Protein AF-A0AAW2M1Y1-F1 (afdb_monomer)

pLDDT: mean 82.8, std 17.82, range [37.47, 98.44]

Solvent-accessible surface area (backbone atoms only — not comparable to full-atom values): 10377 Å² total; per-residue (Å²): 139,89,71,95,68,97,83,70,94,82,82,90,84,88,86,89,78,91,50,34,79,45,73,36,84,67,25,76,50,58,83,63,75,89,66,57,83,88,83,86,88,88,77,89,88,78,88,87,79,74,79,60,55,91,86,46,93,54,82,49,88,80,34,57,62,62,50,50,53,55,68,69,41,81,71,91,53,79,50,75,67,52,51,52,50,53,49,54,45,49,77,46,70,54,56,64,41,73,66,47,10,44,72,84,32,78,64,59,58,88,88,56,80,86,52,68,81,60,50,72,48,37,35,58,71,11,32,44,66,66,79,72,68,75,87,69,76,80,76,75,76,75,78,78,78,80,77,83,88,78,134

InterPro domains:
  IPR000757 Beta-glucanase-like, N-terminal domain [PF00722] (3-34)
  IPR010713 Xyloglucan endo-transglycosylase, C-terminal [PF06955] (72-112)
  IPR013320 Concanavalin A-like lectin/glucanase domain superfamily [SSF49899] (4-115)
  IPR044791 Beta-glucanase/XTH [PTHR31062] (4-112)

Structure (mmCIF, N/CA/C/O backbone):
data_AF-A0AAW2M1Y1-F1
#
_entry.id   AF-A0AAW2M1Y1-F1
#
loop_
_atom_site.group_PDB
_atom_site.id
_atom_site.type_symbol
_atom_site.label_atom_id
_atom_site.label_alt_id
_atom_site.label_comp_id
_atom_site.label_asym_id
_atom_site.label_entity_id
_atom_site.label_seq_id
_atom_site.pdbx_PDB_ins_code
_atom_site.Cartn_x
_atom_site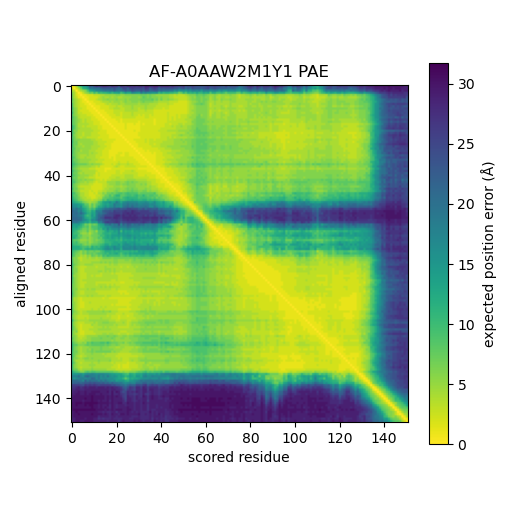.Cartn_y
_atom_site.Cartn_z
_atom_site.occupancy
_atom_site.B_iso_or_equiv
_atom_site.auth_seq_id
_atom_site.auth_comp_id
_atom_site.auth_asym_id
_atom_site.auth_atom_id
_atom_site.pdbx_PDB_model_num
ATOM 1 N N . MET A 1 1 ? 23.982 3.391 1.182 1.00 45.47 1 MET A N 1
ATOM 2 C CA . MET A 1 1 ? 22.615 2.851 1.328 1.00 45.47 1 MET A CA 1
ATOM 3 C C . MET A 1 1 ? 22.744 1.427 1.857 1.00 45.47 1 MET A C 1
ATOM 5 O O . MET A 1 1 ? 23.284 0.594 1.149 1.00 45.47 1 MET A O 1
ATOM 9 N N . ARG A 1 2 ? 22.396 1.178 3.127 1.00 53.97 2 ARG A N 1
ATOM 10 C CA . ARG A 1 2 ? 22.393 -0.157 3.764 1.00 53.97 2 ARG A CA 1
ATOM 11 C C . ARG A 1 2 ? 20.950 -0.491 4.147 1.00 53.97 2 ARG A C 1
ATOM 13 O O . ARG A 1 2 ? 20.577 -0.370 5.307 1.00 53.97 2 ARG A O 1
ATOM 20 N N . GLY A 1 3 ? 20.133 -0.793 3.150 1.00 62.69 3 GLY A N 1
ATOM 21 C CA . GLY A 1 3 ? 18.784 -1.313 3.340 1.00 62.69 3 GLY A CA 1
ATOM 22 C C . GLY A 1 3 ? 18.609 -2.490 2.397 1.00 62.69 3 GLY A C 1
ATOM 23 O O . GLY A 1 3 ? 19.075 -2.420 1.257 1.00 62.69 3 GLY A O 1
ATOM 24 N N . ASP A 1 4 ? 18.000 -3.566 2.882 1.00 81.75 4 ASP A N 1
ATOM 25 C CA . ASP A 1 4 ? 17.668 -4.708 2.040 1.00 81.75 4 ASP A CA 1
ATOM 26 C C . ASP A 1 4 ? 16.617 -4.264 1.018 1.00 81.75 4 ASP A C 1
ATOM 28 O O . ASP A 1 4 ? 15.564 -3.735 1.378 1.00 81.75 4 ASP A O 1
ATOM 32 N N . TYR A 1 5 ? 16.924 -4.439 -0.265 1.00 87.69 5 TYR A N 1
ATOM 33 C CA . TYR A 1 5 ? 16.016 -4.129 -1.364 1.00 87.69 5 TYR A CA 1
ATOM 34 C C . TYR A 1 5 ? 15.507 -5.437 -1.985 1.00 87.69 5 TYR A C 1
ATOM 36 O O . TYR A 1 5 ? 16.313 -6.362 -2.143 1.00 87.69 5 TYR A O 1
ATOM 44 N N . PRO A 1 6 ? 14.210 -5.555 -2.337 1.00 89.38 6 PRO A N 1
ATOM 45 C CA . PRO A 1 6 ? 13.679 -6.767 -2.955 1.00 89.38 6 PRO A CA 1
ATOM 46 C C . PRO A 1 6 ? 14.467 -7.153 -4.216 1.00 89.38 6 PRO A C 1
ATOM 48 O O . PRO A 1 6 ? 14.497 -6.411 -5.192 1.00 89.38 6 PRO A O 1
ATOM 51 N N . SER A 1 7 ? 15.120 -8.316 -4.178 1.00 85.00 7 SER A N 1
ATOM 52 C CA . SER A 1 7 ? 16.028 -8.797 -5.234 1.00 85.00 7 SER A CA 1
ATOM 53 C C . SER A 1 7 ? 15.704 -10.207 -5.735 1.00 85.00 7 SER A C 1
ATOM 55 O O . SER A 1 7 ? 16.414 -10.741 -6.583 1.00 85.00 7 SER A O 1
ATOM 57 N N . LYS A 1 8 ? 14.640 -10.825 -5.210 1.00 85.62 8 LYS A N 1
ATOM 58 C CA . LYS A 1 8 ? 14.174 -12.159 -5.610 1.00 85.62 8 LYS A CA 1
ATOM 59 C C . LYS A 1 8 ? 12.944 -12.041 -6.517 1.00 85.62 8 LYS A C 1
ATOM 61 O O . LYS A 1 8 ? 12.166 -11.105 -6.317 1.00 85.62 8 LYS A O 1
ATOM 66 N N . PRO A 1 9 ? 12.730 -12.980 -7.459 1.00 84.81 9 PRO A N 1
ATOM 67 C CA . PRO A 1 9 ? 11.485 -13.061 -8.218 1.00 84.81 9 PRO A CA 1
ATOM 68 C C . PRO A 1 9 ? 10.258 -13.094 -7.295 1.00 84.81 9 PRO A C 1
ATOM 70 O O . PRO A 1 9 ? 10.299 -13.689 -6.216 1.00 84.81 9 PRO A O 1
ATOM 73 N N . MET A 1 10 ? 9.171 -12.450 -7.718 1.00 88.44 10 MET A N 1
ATOM 74 C CA . MET A 1 10 ? 7.923 -12.343 -6.958 1.00 88.44 10 MET A CA 1
ATOM 75 C C . MET A 1 10 ? 6.737 -12.778 -7.819 1.00 88.44 10 MET A C 1
ATOM 77 O O . MET A 1 10 ? 6.763 -12.641 -9.039 1.00 88.44 10 MET A O 1
ATOM 81 N N . SER A 1 11 ? 5.677 -13.255 -7.171 1.00 90.25 11 SER A N 1
ATOM 82 C CA . SER A 1 11 ? 4.390 -13.542 -7.811 1.00 90.25 11 SER A CA 1
ATOM 83 C C . SER A 1 11 ? 3.344 -12.528 -7.357 1.00 90.25 11 SER A C 1
ATOM 85 O O . SER A 1 11 ? 3.394 -12.035 -6.228 1.00 90.25 11 SER A O 1
ATOM 87 N N . VAL A 1 12 ? 2.387 -12.223 -8.231 1.00 91.81 12 VAL A N 1
ATOM 88 C CA . VAL A 1 12 ? 1.261 -11.336 -7.918 1.00 91.81 12 VAL A CA 1
ATOM 89 C C . VAL A 1 12 ? 0.122 -12.163 -7.325 1.00 91.81 12 VAL A C 1
ATOM 91 O O . VAL A 1 12 ? -0.253 -13.191 -7.882 1.00 91.81 12 VAL A O 1
ATOM 94 N N . TYR A 1 13 ? -0.442 -11.697 -6.211 1.00 93.88 13 TYR A N 1
ATOM 95 C CA . TYR A 1 13 ? -1.586 -12.317 -5.542 1.00 93.88 13 TYR A CA 1
ATOM 96 C C . TYR A 1 13 ? -2.690 -11.279 -5.332 1.00 93.88 13 TYR A C 1
ATOM 98 O O . TYR A 1 13 ? -2.409 -10.142 -4.954 1.00 93.88 13 TYR A O 1
ATOM 106 N N . ALA A 1 14 ? -3.945 -11.682 -5.524 1.00 94.56 14 ALA A N 1
ATOM 107 C CA . ALA A 1 14 ? -5.123 -10.891 -5.182 1.00 94.56 14 ALA A CA 1
ATOM 108 C C . ALA A 1 14 ? -6.040 -11.735 -4.290 1.00 94.56 14 ALA A C 1
ATOM 110 O O . ALA A 1 14 ? -6.457 -12.825 -4.676 1.00 94.56 14 ALA A O 1
ATOM 111 N N . THR A 1 15 ? -6.323 -11.255 -3.079 1.00 95.19 15 THR A N 1
ATOM 112 C CA . THR A 1 15 ? -7.068 -12.015 -2.063 1.00 95.19 15 THR A CA 1
ATOM 113 C C . THR A 1 15 ? -8.025 -11.114 -1.296 1.00 95.19 15 THR A C 1
ATOM 115 O O . THR A 1 15 ? -7.629 -10.033 -0.861 1.00 95.19 15 THR A O 1
ATOM 118 N N . ILE A 1 16 ? -9.241 -11.598 -1.044 1.00 96.44 16 ILE A N 1
ATOM 119 C CA . ILE A 1 16 ? -10.142 -11.066 -0.017 1.00 96.44 16 ILE A CA 1
ATOM 120 C C . ILE A 1 16 ? -10.102 -12.005 1.192 1.00 96.44 16 ILE A C 1
ATOM 122 O O . ILE A 1 16 ? -10.210 -13.220 1.035 1.00 96.44 16 ILE A O 1
ATOM 126 N N . TRP A 1 17 ? -9.886 -11.464 2.390 1.00 96.62 17 TRP A N 1
ATOM 127 C CA . TRP A 1 17 ? -9.745 -12.261 3.611 1.00 96.62 17 TRP A CA 1
ATOM 128 C C . TRP A 1 17 ? -10.150 -11.470 4.859 1.00 96.62 17 TRP A C 1
ATOM 130 O O . TRP A 1 17 ? -10.221 -10.240 4.834 1.00 96.62 17 TRP A O 1
ATOM 140 N N . ASP A 1 18 ? -10.417 -12.180 5.958 1.00 97.94 18 ASP A N 1
ATOM 141 C CA . ASP A 1 18 ? -10.803 -11.578 7.237 1.00 97.94 18 ASP A CA 1
ATOM 142 C C . ASP A 1 18 ? -9.583 -11.096 8.044 1.00 97.94 18 ASP A C 1
ATOM 144 O O . ASP A 1 18 ? -8.880 -11.878 8.686 1.00 97.94 18 ASP A O 1
ATOM 148 N N . GLY A 1 19 ? -9.367 -9.779 8.046 1.00 97.56 19 GLY A N 1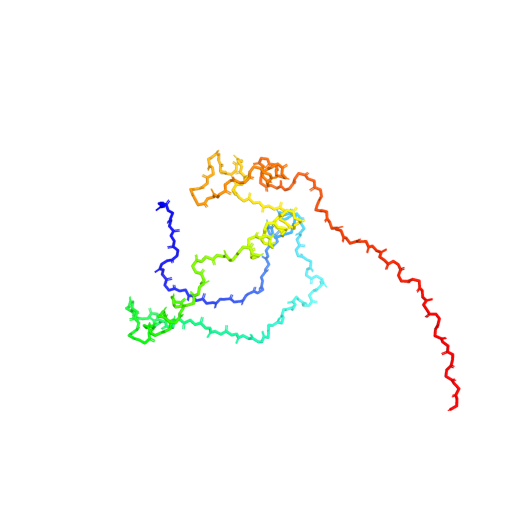
ATOM 149 C CA . GLY A 1 19 ? -8.336 -9.092 8.828 1.00 97.56 19 GLY A CA 1
ATOM 150 C C . GLY A 1 19 ? -8.806 -8.552 10.186 1.00 97.56 19 GLY A C 1
ATOM 151 O O . GLY A 1 19 ? -8.206 -7.601 10.691 1.00 97.56 19 GLY A O 1
ATOM 152 N N . SER A 1 20 ? -9.874 -9.092 10.783 1.00 98.06 20 SER A N 1
ATOM 153 C CA . SER A 1 20 ? -10.537 -8.535 11.980 1.00 98.06 20 SER A CA 1
ATOM 154 C C . SER A 1 20 ? -9.632 -8.275 13.184 1.00 98.06 20 SER A C 1
ATOM 156 O O . SER A 1 20 ? -9.974 -7.456 14.032 1.00 98.06 20 SER A O 1
ATOM 158 N N . SER A 1 21 ? -8.483 -8.943 13.294 1.00 97.94 21 SER A N 1
ATOM 159 C CA . SER A 1 21 ? -7.538 -8.708 14.390 1.00 97.94 21 SER A CA 1
ATOM 160 C C . SER A 1 21 ? -6.786 -7.375 14.286 1.00 97.94 21 SER A C 1
ATOM 162 O O . SER A 1 21 ? -6.212 -6.947 15.285 1.00 97.94 21 SER A O 1
ATOM 164 N N . TRP A 1 22 ? -6.788 -6.698 13.129 1.00 96.62 22 TRP A N 1
ATOM 165 C CA . TRP A 1 22 ? -6.002 -5.469 12.934 1.00 96.62 22 TRP A CA 1
ATOM 166 C C . TRP A 1 22 ? -6.589 -4.445 11.945 1.00 96.62 22 TRP A C 1
ATOM 168 O O . TRP A 1 22 ? -6.294 -3.256 12.080 1.00 96.62 22 TRP A O 1
ATOM 178 N N . ALA A 1 23 ? -7.404 -4.860 10.971 1.00 96.69 23 ALA A N 1
ATOM 179 C CA . ALA A 1 23 ? -7.734 -4.049 9.794 1.00 96.69 23 ALA A CA 1
ATOM 180 C C . ALA A 1 23 ? -8.520 -2.761 10.104 1.00 96.69 23 ALA A C 1
ATOM 182 O O . ALA A 1 23 ? -8.194 -1.697 9.575 1.00 96.69 23 ALA A O 1
ATOM 183 N N . THR A 1 24 ? -9.536 -2.819 10.973 1.00 96.12 24 THR A N 1
ATOM 184 C CA . THR A 1 24 ? -10.417 -1.671 11.255 1.00 96.12 24 THR A CA 1
ATOM 185 C C . THR A 1 24 ? -10.267 -1.190 12.698 1.00 96.12 24 THR A C 1
ATOM 187 O O . THR A 1 24 ? -10.459 -1.950 13.646 1.00 96.12 24 THR A O 1
ATOM 190 N N . ASP A 1 25 ? -9.886 0.084 12.866 1.00 93.88 25 ASP A N 1
ATOM 191 C CA . ASP A 1 25 ? -9.532 0.710 14.159 1.00 93.88 25 ASP A CA 1
ATOM 192 C C . ASP A 1 25 ? -8.571 -0.159 14.999 1.00 93.88 25 ASP A C 1
ATOM 194 O O . ASP A 1 25 ? -8.743 -0.357 16.203 1.00 93.88 25 ASP A O 1
ATOM 198 N N . GLY A 1 26 ? -7.566 -0.740 14.335 1.00 93.44 26 GLY A N 1
ATOM 199 C CA . GLY A 1 26 ? -6.587 -1.617 14.977 1.00 93.44 26 GLY A CA 1
ATOM 200 C C . GLY A 1 26 ? -7.179 -2.920 15.524 1.00 93.44 26 GLY A C 1
ATOM 201 O O . GLY A 1 26 ? -6.657 -3.435 16.506 1.00 93.44 26 GLY A O 1
ATOM 202 N N . GLY A 1 27 ? -8.273 -3.414 14.936 1.00 96.88 27 GLY A N 1
ATOM 203 C CA . GLY A 1 27 ? -8.935 -4.669 15.310 1.00 96.88 27 GLY A CA 1
ATOM 204 C C . GLY A 1 27 ? -10.090 -4.529 16.306 1.00 96.88 27 GLY A C 1
ATOM 205 O O . GLY A 1 27 ? -10.659 -5.528 16.747 1.00 96.88 27 GLY A O 1
ATOM 206 N N . LYS A 1 28 ? -10.463 -3.299 16.683 1.00 97.38 28 LYS A N 1
ATOM 207 C CA . LYS A 1 28 ? -11.609 -3.057 17.579 1.00 97.38 28 LYS A CA 1
ATOM 208 C C . LYS A 1 28 ? -12.951 -3.285 16.893 1.00 97.38 28 LYS A C 1
ATOM 210 O O . LYS A 1 28 ? -13.913 -3.673 17.551 1.00 97.38 28 LYS A O 1
ATOM 215 N N . VAL A 1 29 ? -13.020 -3.024 15.590 1.00 97.69 29 VAL A N 1
ATOM 216 C CA . VAL A 1 29 ? -14.206 -3.289 14.776 1.00 97.69 29 VAL A CA 1
ATOM 217 C C . VAL A 1 29 ? -13.929 -4.545 13.965 1.00 97.69 29 VAL A C 1
ATOM 219 O O . VAL A 1 29 ? -13.023 -4.562 13.135 1.00 97.69 29 VAL A O 1
ATOM 222 N N . LYS A 1 30 ? -14.693 -5.602 14.241 1.00 98.00 30 LYS A N 1
ATOM 223 C CA . LYS A 1 30 ? -14.579 -6.895 13.562 1.00 98.00 30 LYS A CA 1
ATOM 224 C C . LYS A 1 30 ? -15.552 -6.974 12.394 1.00 98.00 30 LYS A C 1
ATOM 226 O O . LYS A 1 30 ? -16.560 -6.263 12.374 1.00 98.00 30 LYS A O 1
ATOM 231 N N . VAL A 1 31 ? -15.265 -7.865 11.453 1.00 97.31 31 VAL A N 1
ATOM 232 C CA . VAL A 1 31 ? -16.195 -8.196 10.377 1.00 97.31 31 VAL A CA 1
ATOM 233 C C . VAL A 1 31 ? -17.5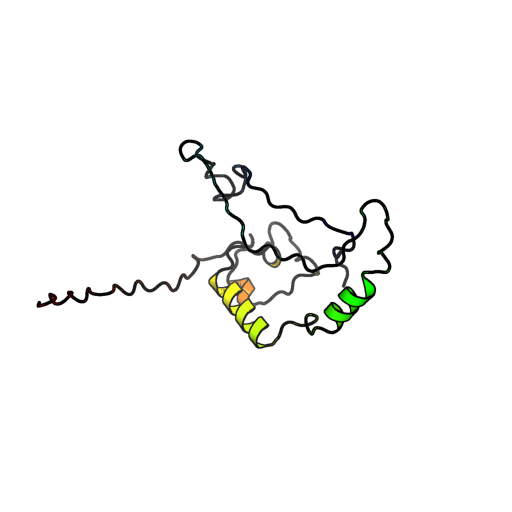37 -8.642 10.962 1.00 97.31 31 VAL A C 1
ATOM 235 O O . VAL A 1 31 ? -17.605 -9.361 11.961 1.00 97.31 31 VAL A O 1
ATOM 238 N N . ASN A 1 32 ? -18.622 -8.192 10.343 1.00 97.81 32 ASN A N 1
ATOM 239 C CA . ASN A 1 32 ? -19.961 -8.647 10.674 1.00 97.81 32 ASN A CA 1
ATOM 240 C C . ASN A 1 32 ? -20.503 -9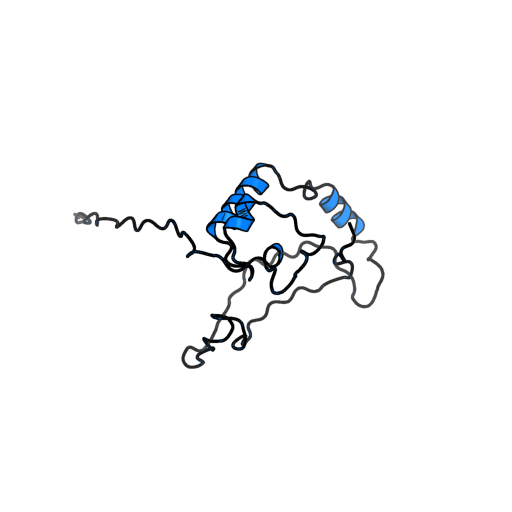.464 9.503 1.00 97.81 32 ASN A C 1
ATOM 242 O O . ASN A 1 32 ? -21.005 -8.901 8.531 1.00 97.81 32 ASN A O 1
ATOM 246 N N . TYR A 1 33 ? -20.419 -10.788 9.626 1.00 98.12 33 TYR A N 1
ATOM 247 C CA . TYR A 1 33 ? -20.843 -11.744 8.599 1.00 98.12 33 TYR A CA 1
ATOM 248 C C . TYR A 1 33 ? -22.339 -11.696 8.266 1.00 98.12 33 TYR A C 1
ATOM 250 O O . TYR A 1 33 ? -22.745 -12.214 7.239 1.00 98.12 33 TYR A O 1
ATOM 258 N N . LYS A 1 34 ? -23.169 -10.987 9.043 1.00 98.44 34 LYS A N 1
ATOM 259 C CA . LYS A 1 34 ? -24.559 -10.708 8.648 1.00 98.44 34 LYS A CA 1
ATOM 260 C C . LYS A 1 34 ? -24.662 -9.929 7.323 1.00 98.44 34 LYS A C 1
ATOM 262 O O . LYS A 1 34 ? -25.707 -9.970 6.685 1.00 98.44 34 LYS A O 1
ATOM 267 N N . TYR A 1 35 ? -23.617 -9.190 6.943 1.00 97.44 35 TYR A N 1
ATOM 268 C CA . TYR A 1 35 ? -23.568 -8.402 5.705 1.00 97.44 35 TYR A CA 1
ATOM 269 C C . TYR A 1 35 ? -22.903 -9.137 4.534 1.00 97.44 35 TYR A C 1
ATOM 271 O O . TYR A 1 35 ? -22.507 -8.500 3.561 1.00 97.44 35 TYR A O 1
ATOM 279 N N . GLU A 1 36 ? -22.739 -10.454 4.627 1.00 96.50 36 GLU A N 1
ATOM 280 C CA . GLU A 1 36 ? -22.222 -11.254 3.521 1.00 96.50 36 GLU A CA 1
ATOM 281 C C . GLU A 1 36 ? -23.213 -11.310 2.334 1.00 96.50 36 GLU A C 1
ATOM 283 O O . GLU A 1 36 ? -24.422 -11.143 2.531 1.00 96.50 36 GLU A O 1
ATOM 288 N N . PRO A 1 37 ? -22.736 -11.552 1.097 1.00 97.38 37 PRO A N 1
ATOM 289 C CA . PRO A 1 37 ? -21.346 -11.806 0.707 1.00 97.38 37 PRO A CA 1
ATOM 290 C C . PRO A 1 37 ? -20.486 -10.536 0.619 1.00 97.38 37 PRO A C 1
ATOM 292 O O . PRO A 1 37 ? -20.924 -9.492 0.141 1.00 97.38 37 PRO A O 1
ATOM 295 N N . PHE A 1 38 ? -19.213 -10.650 1.010 1.00 97.50 38 PHE A N 1
ATOM 296 C CA . PHE A 1 38 ? -18.205 -9.619 0.747 1.00 97.50 38 PHE A CA 1
ATOM 297 C C . PHE A 1 38 ? -17.589 -9.873 -0.628 1.00 97.50 38 PHE A C 1
ATOM 299 O O . PHE A 1 38 ? -16.861 -10.846 -0.813 1.00 97.50 38 PHE A O 1
ATOM 306 N N . VAL A 1 39 ? -17.907 -9.023 -1.603 1.00 97.06 39 VAL A N 1
ATOM 307 C CA . VAL A 1 39 ? -17.508 -9.216 -3.003 1.00 97.06 39 VAL A CA 1
ATOM 308 C C . VAL A 1 39 ? -16.516 -8.135 -3.416 1.00 97.06 39 VAL A C 1
ATOM 310 O O . VAL A 1 39 ? -16.704 -6.959 -3.117 1.00 97.06 39 VAL A O 1
ATOM 313 N N . THR A 1 40 ? -15.466 -8.545 -4.124 1.00 95.81 40 THR A N 1
ATOM 314 C CA . THR A 1 40 ? -14.519 -7.655 -4.800 1.00 95.81 40 THR A CA 1
ATOM 315 C C . THR A 1 40 ? -14.501 -7.995 -6.284 1.00 95.81 40 THR A C 1
ATOM 317 O O . THR A 1 40 ? -14.533 -9.168 -6.651 1.00 95.81 40 THR A O 1
ATOM 320 N N . GLU A 1 41 ? -14.444 -6.978 -7.136 1.00 95.81 41 GLU A N 1
ATOM 321 C CA . GLU A 1 41 ? -14.353 -7.134 -8.585 1.00 95.81 41 GLU A CA 1
ATOM 322 C C . GLU A 1 41 ? -13.043 -6.514 -9.077 1.00 95.81 41 GLU A C 1
ATOM 324 O O . GLU A 1 41 ? -12.692 -5.400 -8.690 1.00 95.81 41 GLU A O 1
ATOM 329 N N . PHE A 1 42 ? -12.319 -7.247 -9.920 1.00 94.75 42 PHE A N 1
ATOM 330 C CA . PHE A 1 42 ? -11.087 -6.793 -10.558 1.00 94.75 42 PHE A CA 1
ATOM 331 C C . PHE A 1 42 ? -11.299 -6.782 -12.071 1.00 94.75 42 PHE A C 1
ATOM 333 O O . PHE A 1 42 ? -11.865 -7.724 -12.624 1.00 94.75 42 PHE A O 1
ATOM 340 N N . ARG A 1 43 ? -10.845 -5.723 -12.740 1.00 96.00 43 ARG A N 1
ATOM 341 C CA . ARG A 1 43 ? -10.905 -5.557 -14.198 1.00 96.00 43 ARG A CA 1
ATOM 342 C C . ARG A 1 43 ? -9.571 -5.017 -14.707 1.00 96.00 43 ARG A C 1
ATOM 344 O O . ARG A 1 43 ? -8.771 -4.534 -13.910 1.00 96.00 43 ARG A O 1
ATOM 351 N N . ASP A 1 44 ? -9.357 -5.123 -16.016 1.00 95.50 44 ASP A N 1
ATOM 352 C CA . ASP A 1 44 ? -8.231 -4.505 -16.728 1.00 95.50 44 ASP A CA 1
ATOM 353 C C . ASP A 1 44 ? -6.846 -4.897 -16.175 1.00 95.50 44 ASP A C 1
ATOM 355 O O . ASP A 1 44 ? -5.975 -4.055 -15.960 1.00 95.50 44 ASP A O 1
ATOM 359 N N . LEU A 1 45 ? -6.632 -6.197 -15.920 1.00 93.62 45 LEU A N 1
ATOM 360 C CA . LEU A 1 45 ? -5.341 -6.701 -15.444 1.00 93.62 45 LEU A CA 1
ATOM 361 C C . LEU A 1 45 ? -4.263 -6.533 -16.525 1.00 93.62 45 LEU A C 1
ATOM 363 O O . LEU A 1 45 ? -4.280 -7.223 -17.543 1.00 93.62 45 LEU A O 1
ATOM 367 N N . VAL A 1 46 ? -3.292 -5.664 -16.251 1.00 91.75 46 VAL A N 1
ATOM 368 C CA . VAL A 1 46 ? -2.091 -5.469 -17.069 1.00 91.75 46 VAL A CA 1
ATOM 369 C C . VAL A 1 46 ? -0.894 -6.085 -16.347 1.00 91.75 46 VAL A C 1
ATOM 371 O O . VAL A 1 46 ? -0.589 -5.712 -15.214 1.00 91.75 46 VAL A O 1
ATOM 374 N N . LEU A 1 47 ? -0.217 -7.034 -16.999 1.00 87.62 47 LEU A N 1
ATOM 375 C CA . LEU A 1 47 ? 1.011 -7.657 -16.504 1.00 87.62 47 LEU A CA 1
ATOM 376 C C . LEU A 1 47 ? 2.179 -7.276 -17.415 1.00 87.62 47 LEU A C 1
ATOM 378 O O . LEU A 1 47 ? 2.414 -7.910 -18.440 1.00 87.62 47 LEU A O 1
ATOM 382 N N . GLU A 1 48 ? 2.916 -6.244 -17.014 1.00 83.00 48 GLU A N 1
ATOM 383 C CA . GLU A 1 48 ? 4.158 -5.814 -17.655 1.00 83.00 48 GLU A CA 1
ATOM 384 C C . GLU A 1 48 ? 5.331 -6.123 -16.724 1.00 83.00 48 GLU A C 1
ATOM 386 O O . GLU A 1 48 ? 5.467 -5.542 -15.647 1.00 83.00 48 GLU A O 1
ATOM 391 N N . GLY A 1 49 ? 6.178 -7.072 -17.113 1.00 81.31 49 GLY A N 1
ATOM 392 C CA . GLY A 1 49 ? 7.325 -7.462 -16.305 1.00 81.31 49 GLY A CA 1
ATOM 393 C C . GLY A 1 49 ? 8.165 -8.562 -16.939 1.00 81.31 49 GLY A C 1
ATOM 394 O O . GLY A 1 49 ? 7.820 -9.137 -17.969 1.00 81.31 49 GLY A O 1
ATOM 395 N N . CYS A 1 50 ? 9.290 -8.859 -16.295 1.00 82.06 50 CYS A N 1
ATOM 396 C CA . CYS A 1 50 ? 10.129 -10.002 -16.631 1.00 82.06 50 CYS A CA 1
ATOM 397 C C . CYS A 1 50 ? 9.555 -11.272 -15.992 1.00 82.06 50 CYS A C 1
ATOM 399 O O . CYS A 1 50 ? 9.543 -11.399 -14.766 1.00 82.06 50 CYS A O 1
ATOM 401 N N . ILE A 1 51 ? 9.088 -12.211 -16.816 1.00 80.44 51 ILE A N 1
ATOM 402 C CA . ILE A 1 51 ? 8.616 -13.517 -16.349 1.00 80.44 51 ILE A CA 1
ATOM 403 C C . ILE A 1 51 ? 9.833 -14.421 -16.134 1.00 80.44 51 ILE A C 1
ATOM 405 O O . ILE A 1 51 ? 10.639 -14.634 -17.041 1.00 80.44 51 ILE A O 1
ATOM 409 N N . VAL A 1 52 ? 9.950 -14.957 -14.923 1.00 78.62 52 VAL A N 1
ATOM 410 C CA . VAL A 1 52 ? 10.998 -15.906 -14.533 1.00 78.62 52 VAL A CA 1
ATOM 411 C C . VAL A 1 52 ? 10.340 -17.257 -14.281 1.00 78.62 52 VAL A C 1
ATOM 413 O O . VAL A 1 52 ? 9.321 -17.313 -13.589 1.00 78.62 52 VAL A O 1
ATOM 416 N N . ASP A 1 53 ? 10.904 -18.330 -14.838 1.00 74.12 53 ASP A N 1
ATOM 417 C CA . ASP A 1 53 ? 10.473 -19.686 -14.501 1.00 74.12 53 ASP A CA 1
ATOM 418 C C . ASP A 1 53 ? 10.845 -19.962 -13.032 1.00 74.12 53 ASP A C 1
ATOM 420 O O . ASP A 1 53 ? 12.020 -19.865 -12.678 1.00 74.12 53 ASP A O 1
ATOM 424 N N . PRO A 1 54 ? 9.891 -20.310 -12.152 1.00 68.75 54 PRO A N 1
ATOM 425 C CA . PRO A 1 54 ? 10.181 -20.619 -10.750 1.00 68.75 54 PRO A CA 1
ATOM 426 C C . PRO A 1 54 ? 11.204 -21.753 -10.555 1.00 68.75 54 PRO A C 1
ATOM 428 O O . PRO A 1 54 ? 11.812 -21.859 -9.489 1.00 68.75 54 PRO A O 1
ATOM 431 N N . THR A 1 55 ? 11.363 -22.610 -11.565 1.00 70.19 55 THR A N 1
ATOM 432 C CA . THR A 1 55 ? 12.249 -23.779 -11.592 1.00 70.19 55 THR A CA 1
ATOM 433 C C . THR A 1 55 ? 13.666 -23.407 -12.025 1.00 70.19 55 THR A C 1
ATOM 435 O O . THR A 1 55 ? 14.637 -24.002 -11.553 1.00 70.19 55 THR A O 1
ATOM 438 N N . GLU A 1 56 ? 13.806 -22.392 -12.880 1.00 62.78 56 GLU A N 1
ATOM 439 C CA . GLU A 1 56 ? 15.092 -21.871 -13.327 1.00 62.78 56 GLU A CA 1
ATOM 440 C C . GLU A 1 56 ? 15.442 -20.641 -12.482 1.00 62.78 56 GLU A C 1
ATOM 442 O O . GLU A 1 56 ? 14.983 -19.530 -12.714 1.00 62.78 56 GLU A O 1
ATOM 447 N N . GLN A 1 57 ? 16.311 -20.807 -11.481 1.00 57.69 57 GLN A N 1
ATOM 448 C CA . GLN A 1 57 ? 16.805 -19.687 -10.655 1.00 57.69 57 GLN A CA 1
ATOM 449 C C . GLN A 1 57 ? 17.707 -18.701 -11.433 1.00 57.69 57 GLN A C 1
ATOM 451 O O . GLN A 1 57 ? 18.380 -17.861 -10.835 1.00 57.69 57 GLN A O 1
ATOM 456 N N . ILE A 1 58 ? 17.756 -18.822 -12.759 1.00 57.78 58 ILE A N 1
ATOM 457 C CA . ILE A 1 58 ? 18.528 -17.994 -13.675 1.00 57.78 58 ILE A CA 1
ATOM 458 C C . ILE A 1 58 ? 17.525 -17.102 -14.402 1.00 57.78 58 ILE A C 1
ATOM 460 O O . ILE A 1 58 ? 16.512 -17.577 -14.906 1.00 57.78 58 ILE A O 1
ATOM 464 N N . LEU A 1 59 ? 17.803 -15.797 -14.442 1.00 57.66 59 LEU A N 1
ATOM 465 C CA . LEU A 1 59 ? 17.020 -14.853 -15.233 1.00 57.66 59 LEU A CA 1
ATOM 466 C C . LEU A 1 59 ? 16.974 -15.382 -16.672 1.00 57.66 59 LEU A C 1
ATOM 468 O O . LEU A 1 59 ? 18.029 -15.510 -17.299 1.00 57.66 59 LEU A O 1
ATOM 472 N N . SER A 1 60 ? 15.788 -15.727 -17.175 1.00 56.72 60 SER A N 1
ATOM 473 C CA . SER A 1 60 ? 15.662 -16.175 -18.559 1.00 56.72 60 SER A CA 1
ATOM 474 C C . SER A 1 60 ? 16.301 -15.113 -19.463 1.00 56.72 60 SER A C 1
ATOM 476 O O . SER A 1 60 ? 16.132 -13.906 -19.251 1.00 56.72 60 SER A O 1
ATOM 478 N N . SER A 1 61 ? 17.061 -15.538 -20.473 1.00 57.34 61 SER A N 1
ATOM 479 C CA . SER A 1 61 ? 17.733 -14.646 -21.434 1.00 57.34 61 SER A CA 1
ATOM 480 C C . SER A 1 61 ? 16.778 -13.677 -22.158 1.00 57.34 61 SER A C 1
ATOM 482 O O . SER A 1 61 ? 17.224 -12.763 -22.846 1.00 57.34 61 SER A O 1
ATOM 484 N N . ASN A 1 62 ? 15.466 -13.859 -21.979 1.00 61.97 62 ASN A N 1
ATOM 485 C CA . ASN A 1 62 ? 14.381 -13.113 -22.608 1.00 61.97 62 ASN A CA 1
ATOM 486 C C . ASN A 1 62 ? 13.950 -11.853 -21.840 1.00 61.97 62 ASN A C 1
ATOM 488 O O . ASN A 1 62 ? 13.081 -11.127 -22.311 1.00 61.97 62 ASN A O 1
ATOM 492 N N . CYS A 1 63 ? 14.524 -11.565 -20.670 1.00 72.50 63 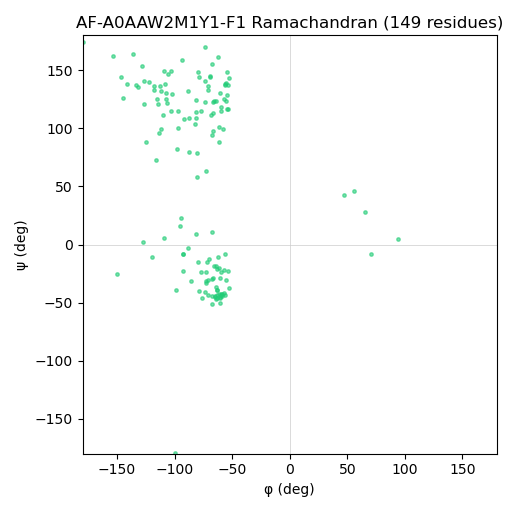CYS A N 1
ATOM 493 C CA . CYS A 1 63 ? 14.174 -10.361 -19.910 1.00 72.50 63 CYS A CA 1
ATOM 494 C C . CYS A 1 63 ? 15.055 -9.144 -20.191 1.00 72.50 63 CYS A C 1
ATOM 496 O O . CYS A 1 63 ? 14.760 -8.051 -19.707 1.00 72.50 63 CYS A O 1
ATOM 498 N N . THR A 1 64 ? 16.132 -9.323 -20.951 1.00 75.12 64 THR A N 1
ATOM 499 C CA . THR A 1 64 ? 17.142 -8.291 -21.201 1.00 75.12 64 THR A CA 1
ATOM 500 C C . THR A 1 64 ? 16.540 -7.058 -21.875 1.00 75.12 64 THR A C 1
ATOM 502 O O . THR A 1 64 ? 16.805 -5.943 -21.433 1.00 75.12 64 THR A O 1
ATOM 505 N N . ASP A 1 65 ? 15.658 -7.258 -22.857 1.00 78.25 65 ASP A N 1
ATOM 506 C CA . ASP A 1 65 ? 15.008 -6.172 -23.598 1.00 78.25 65 ASP A CA 1
ATOM 507 C C . ASP A 1 65 ? 13.981 -5.422 -22.740 1.00 78.25 65 ASP A C 1
ATOM 509 O O . ASP A 1 65 ? 13.998 -4.195 -22.698 1.00 78.25 65 ASP A O 1
ATOM 513 N N . ASN A 1 66 ? 13.154 -6.137 -21.966 1.00 77.88 66 ASN A N 1
ATOM 514 C CA . ASN A 1 66 ? 12.184 -5.523 -21.046 1.00 77.88 66 ASN A CA 1
ATOM 515 C C . ASN A 1 66 ? 12.879 -4.705 -19.949 1.00 77.88 66 ASN A C 1
ATOM 517 O O . ASN A 1 66 ? 12.415 -3.631 -19.566 1.00 77.88 66 ASN A O 1
ATOM 521 N N . ILE A 1 67 ? 14.007 -5.207 -19.436 1.00 78.62 67 ILE A N 1
ATOM 522 C CA . ILE A 1 67 ? 14.829 -4.479 -18.466 1.00 78.62 67 ILE A CA 1
ATOM 523 C C . ILE A 1 67 ? 15.470 -3.265 -19.135 1.00 78.62 67 ILE A C 1
ATOM 525 O O . ILE A 1 67 ? 15.450 -2.187 -18.550 1.00 78.62 67 ILE A O 1
ATOM 529 N N . ALA A 1 68 ? 16.009 -3.406 -20.348 1.00 79.62 68 ALA A N 1
ATOM 530 C CA . ALA A 1 68 ? 16.591 -2.294 -21.091 1.00 79.62 68 ALA A CA 1
ATOM 531 C C . ALA A 1 68 ? 15.552 -1.199 -21.384 1.00 79.62 68 ALA A C 1
ATOM 533 O O . ALA A 1 68 ? 15.845 -0.025 -21.175 1.00 79.62 68 ALA A O 1
ATOM 534 N N . GLU A 1 69 ? 14.330 -1.562 -21.781 1.00 81.06 69 GLU A N 1
ATOM 535 C CA . GLU A 1 69 ? 13.227 -0.621 -21.985 1.00 81.06 69 GLU A CA 1
ATOM 536 C C . GLU A 1 69 ? 12.844 0.084 -20.676 1.00 81.06 69 GLU A C 1
ATOM 538 O O . GLU A 1 69 ? 12.712 1.307 -20.642 1.00 81.06 69 GLU A O 1
ATOM 543 N N . LEU A 1 70 ? 12.715 -0.660 -19.573 1.00 81.00 70 LEU A N 1
ATOM 544 C CA . LEU A 1 70 ? 12.409 -0.087 -18.261 1.00 81.00 70 LEU A CA 1
ATOM 545 C C . LEU A 1 70 ? 13.515 0.858 -17.769 1.00 81.00 70 LEU A C 1
ATOM 547 O O . LEU A 1 70 ? 13.213 1.905 -17.205 1.00 81.00 70 LEU A O 1
ATOM 551 N N . MET A 1 71 ? 14.781 0.511 -18.002 1.00 79.62 71 MET A N 1
ATOM 552 C CA . MET A 1 71 ? 15.937 1.351 -17.672 1.00 79.62 71 MET A CA 1
ATOM 553 C C . MET A 1 71 ? 16.046 2.577 -18.587 1.00 79.62 71 MET A C 1
ATOM 555 O O . MET A 1 71 ? 16.540 3.615 -18.153 1.00 79.62 71 MET A O 1
ATOM 559 N N . ALA A 1 72 ? 15.591 2.472 -19.840 1.00 81.38 72 ALA A N 1
ATOM 560 C CA . ALA A 1 72 ? 15.512 3.593 -20.774 1.00 81.38 72 ALA A CA 1
ATOM 561 C C . ALA A 1 72 ? 14.379 4.570 -20.422 1.00 81.38 72 ALA A C 1
ATOM 563 O O . ALA A 1 72 ? 14.439 5.744 -20.794 1.00 81.38 72 ALA A O 1
ATOM 564 N N . LYS A 1 73 ? 13.352 4.115 -19.694 1.00 80.00 73 LYS A N 1
ATOM 565 C CA . LYS A 1 73 ? 12.321 4.991 -19.128 1.00 80.00 73 LYS A CA 1
ATOM 566 C C . LYS A 1 73 ? 12.893 5.776 -17.943 1.00 80.00 73 LYS A C 1
ATOM 568 O O . LYS A 1 73 ? 13.609 5.246 -17.097 1.00 80.00 73 LYS A O 1
ATOM 573 N N . ASP A 1 74 ? 12.520 7.050 -17.829 1.00 78.88 74 ASP A N 1
ATOM 574 C CA . ASP A 1 74 ? 12.952 7.920 -16.725 1.00 78.88 74 ASP A CA 1
ATOM 575 C C . ASP A 1 74 ? 12.115 7.692 -15.451 1.00 78.88 74 ASP A C 1
ATOM 577 O O . ASP A 1 74 ? 11.445 8.584 -14.934 1.00 78.88 74 ASP A O 1
ATOM 581 N N . TYR A 1 75 ? 12.110 6.450 -14.957 1.00 82.44 75 TYR A N 1
ATOM 582 C CA . TYR A 1 75 ? 11.487 6.086 -13.677 1.00 82.44 75 TYR A CA 1
ATOM 583 C C . TYR A 1 75 ? 12.465 6.128 -12.504 1.00 82.44 75 TYR A C 1
ATOM 585 O O . TYR A 1 75 ? 12.055 6.017 -11.349 1.00 82.44 75 TYR A O 1
ATOM 593 N N . SER A 1 76 ? 13.758 6.315 -12.786 1.00 81.25 76 SER A N 1
ATOM 594 C CA . SER A 1 76 ? 14.806 6.408 -11.765 1.00 81.25 76 SER A CA 1
ATOM 595 C C . SER A 1 76 ? 14.581 7.574 -10.799 1.00 81.25 76 SER A C 1
ATOM 597 O O . SER A 1 76 ? 14.959 7.506 -9.629 1.00 81.25 76 SER A O 1
ATOM 599 N N . ASN A 1 77 ? 13.930 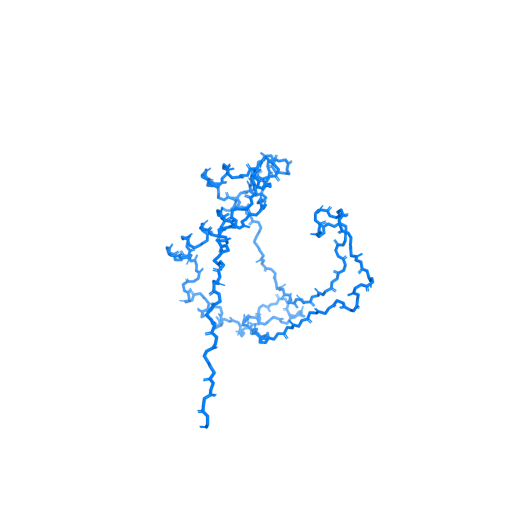8.637 -11.278 1.00 86.00 77 ASN A N 1
ATOM 600 C CA . ASN A 1 77 ? 13.622 9.823 -10.509 1.00 86.00 77 ASN A CA 1
ATOM 601 C C . ASN A 1 77 ? 12.160 10.219 -10.678 1.00 86.00 77 ASN A C 1
ATOM 603 O O . ASN A 1 77 ? 11.625 10.319 -11.774 1.00 86.00 77 ASN A O 1
ATOM 607 N N . ILE A 1 78 ? 11.525 10.561 -9.563 1.00 90.00 78 ILE A N 1
ATOM 608 C CA . ILE A 1 78 ? 10.233 11.236 -9.603 1.00 90.00 78 ILE A CA 1
ATOM 609 C C . ILE A 1 78 ? 10.411 12.683 -10.099 1.00 90.00 78 ILE A C 1
ATOM 611 O O . ILE A 1 78 ? 11.281 13.419 -9.615 1.00 90.00 78 ILE A O 1
ATOM 615 N N . THR A 1 79 ? 9.559 13.102 -11.037 1.00 93.69 79 THR A N 1
ATOM 616 C CA . THR A 1 79 ? 9.540 14.468 -11.582 1.00 93.69 79 THR A CA 1
ATOM 617 C C . THR A 1 79 ? 9.227 15.509 -10.500 1.00 93.69 79 THR A C 1
ATOM 619 O O . THR A 1 79 ? 8.680 15.194 -9.440 1.00 93.69 79 THR A O 1
ATOM 622 N N . SER A 1 80 ? 9.539 16.784 -10.756 1.00 94.38 80 SER A N 1
ATOM 623 C CA . SER A 1 80 ? 9.236 17.880 -9.817 1.00 94.38 80 SER A CA 1
ATOM 624 C C . SER A 1 80 ? 7.746 17.941 -9.458 1.00 94.38 80 SER A C 1
ATOM 626 O O . SER A 1 80 ? 7.386 18.038 -8.282 1.00 94.38 80 SER A O 1
ATOM 628 N N . ASP A 1 81 ? 6.869 17.799 -10.451 1.00 95.75 81 ASP A N 1
ATOM 629 C CA . ASP A 1 81 ? 5.422 17.821 -10.231 1.00 95.75 81 ASP A CA 1
ATOM 630 C C . ASP A 1 81 ? 4.918 16.548 -9.544 1.00 95.75 81 ASP A C 1
ATOM 632 O O . ASP A 1 81 ? 4.043 16.624 -8.676 1.00 95.75 81 ASP A O 1
ATOM 636 N N . GLY A 1 82 ? 5.542 15.396 -9.815 1.00 94.88 82 GLY A N 1
ATOM 637 C CA . GLY A 1 82 ? 5.322 14.172 -9.048 1.00 94.88 82 GLY A CA 1
ATOM 638 C C . GLY A 1 82 ? 5.666 14.355 -7.567 1.00 94.88 82 GLY A C 1
ATOM 639 O O . GLY A 1 82 ? 4.873 13.997 -6.696 1.00 94.88 82 GLY A O 1
ATOM 640 N N . ARG A 1 83 ? 6.797 15.003 -7.249 1.00 92.94 83 ARG A N 1
ATOM 641 C CA . ARG A 1 83 ? 7.187 15.310 -5.858 1.00 92.94 83 ARG A CA 1
ATOM 642 C C . ARG A 1 83 ? 6.196 16.246 -5.177 1.00 92.94 83 ARG A C 1
ATOM 644 O O . ARG A 1 83 ? 5.843 16.005 -4.023 1.00 92.94 83 ARG A O 1
ATOM 651 N N . LYS A 1 84 ? 5.731 17.293 -5.868 1.00 94.19 84 LYS A N 1
ATOM 652 C CA . LYS A 1 84 ? 4.704 18.210 -5.338 1.00 94.19 84 LYS A CA 1
ATOM 653 C C . LYS A 1 84 ? 3.403 17.464 -5.038 1.00 94.19 84 LYS A C 1
ATOM 655 O O . LYS A 1 84 ? 2.845 17.639 -3.958 1.00 94.19 84 LYS A O 1
ATOM 660 N N . SER A 1 85 ? 2.967 16.600 -5.954 1.00 95.88 85 SER A N 1
ATOM 661 C CA . SER A 1 85 ? 1.748 15.797 -5.807 1.00 95.88 85 SER A CA 1
ATOM 662 C C . SER A 1 85 ? 1.860 14.803 -4.650 1.00 95.88 85 SER A C 1
ATOM 664 O O . SER A 1 85 ? 0.971 14.736 -3.802 1.00 95.88 85 SER A O 1
ATOM 666 N N . MET A 1 86 ? 2.993 14.102 -4.545 1.00 93.38 86 MET A N 1
ATOM 667 C CA . MET A 1 86 ? 3.288 13.194 -3.435 1.00 93.38 86 MET A CA 1
ATOM 668 C C . MET A 1 86 ? 3.293 13.930 -2.090 1.00 93.38 86 MET A C 1
ATOM 670 O O . MET A 1 86 ? 2.684 13.456 -1.131 1.00 93.38 86 MET A O 1
ATOM 674 N N . LYS A 1 87 ? 3.941 15.100 -2.012 1.00 91.44 87 LYS A N 1
ATOM 675 C CA . LYS A 1 87 ? 3.960 15.932 -0.801 1.00 91.44 87 LYS A CA 1
ATOM 676 C C . LYS A 1 87 ? 2.548 16.362 -0.404 1.00 91.44 87 LYS A C 1
ATOM 678 O O . LYS A 1 87 ? 2.145 16.154 0.736 1.00 91.44 87 LYS A O 1
ATOM 683 N N . TRP A 1 88 ? 1.777 16.901 -1.347 1.00 92.12 88 TRP A N 1
ATOM 684 C CA . TRP A 1 88 ? 0.395 17.318 -1.107 1.00 92.12 88 TRP A CA 1
ATOM 685 C C . TRP A 1 88 ? -0.480 16.156 -0.618 1.00 92.12 88 TRP A C 1
ATOM 687 O O . TRP A 1 88 ? -1.255 16.320 0.326 1.00 92.12 88 TRP A O 1
ATOM 697 N N . PHE A 1 89 ? -0.328 14.968 -1.214 1.00 93.19 89 PHE A N 1
ATOM 698 C CA . PHE A 1 89 ? -1.066 13.781 -0.794 1.00 93.19 89 PHE A CA 1
ATOM 699 C C . PHE A 1 89 ? -0.690 13.363 0.631 1.00 93.19 89 PHE A C 1
ATOM 701 O O . PHE A 1 89 ? -1.573 13.144 1.460 1.00 93.19 89 PHE A O 1
ATOM 708 N N . ARG A 1 90 ? 0.612 13.316 0.947 1.00 92.31 90 ARG A N 1
ATOM 709 C CA . ARG A 1 90 ? 1.116 12.990 2.291 1.00 92.31 90 ARG A CA 1
ATOM 710 C C . ARG A 1 90 ? 0.603 13.969 3.345 1.00 92.31 90 ARG A C 1
ATOM 712 O O . ARG A 1 90 ? 0.154 13.537 4.400 1.00 92.31 90 ARG A O 1
ATOM 719 N N . GLU A 1 91 ? 0.602 15.267 3.054 1.00 89.19 91 GLU A N 1
ATOM 720 C CA . GLU A 1 91 ? 0.129 16.302 3.984 1.00 89.19 91 GLU A CA 1
ATOM 721 C C . GLU A 1 91 ? -1.384 16.234 4.251 1.00 89.19 91 GLU A C 1
ATOM 723 O O . GLU A 1 91 ? -1.833 16.609 5.336 1.00 89.19 91 GLU A O 1
ATOM 728 N N . LYS A 1 92 ? -2.181 15.759 3.284 1.00 90.12 92 LYS A N 1
ATOM 729 C CA . LYS A 1 92 ? -3.648 15.734 3.392 1.00 90.12 92 LYS A CA 1
ATOM 730 C C . LYS A 1 92 ? -4.242 14.392 3.806 1.00 90.12 92 LYS A C 1
ATOM 732 O O . LYS A 1 92 ? -5.219 14.383 4.558 1.00 90.12 92 LYS A O 1
ATOM 737 N N . TYR A 1 93 ? -3.692 13.288 3.306 1.00 92.31 93 TYR A N 1
ATOM 738 C CA . TYR A 1 93 ? -4.337 11.973 3.357 1.00 92.31 93 TYR A CA 1
ATOM 739 C C . TYR A 1 93 ? -3.550 10.906 4.129 1.00 92.31 93 TYR A C 1
ATOM 741 O O . TYR A 1 93 ? -4.099 9.847 4.431 1.00 92.31 93 TYR A O 1
ATOM 749 N N . MET A 1 94 ? -2.287 11.148 4.492 1.00 92.88 94 MET A N 1
ATOM 750 C CA . MET A 1 94 ? -1.504 10.160 5.240 1.00 92.88 94 MET A CA 1
ATOM 751 C C . MET A 1 94 ? -1.911 10.145 6.718 1.00 92.88 94 MET A C 1
ATOM 753 O O . MET A 1 94 ? -1.708 11.115 7.446 1.00 92.88 94 MET A O 1
ATOM 757 N N . TYR A 1 95 ? -2.475 9.025 7.180 1.00 93.94 95 TYR A N 1
ATOM 758 C CA . TYR A 1 95 ? -2.930 8.872 8.569 1.00 93.94 95 TYR A CA 1
ATOM 759 C C . TYR A 1 95 ? -1.872 8.249 9.498 1.00 93.94 95 TYR A C 1
ATOM 761 O O . TYR A 1 95 ? -1.930 8.434 10.718 1.00 93.94 95 TYR A O 1
ATOM 769 N N . TYR A 1 96 ? -0.917 7.508 8.933 1.00 95.19 96 TYR A N 1
ATOM 770 C CA . TYR A 1 96 ? 0.163 6.828 9.644 1.00 95.19 96 TYR A CA 1
ATOM 771 C C . TYR A 1 96 ? 1.434 6.812 8.790 1.00 95.19 96 TYR A C 1
ATOM 773 O O . TYR A 1 96 ? 1.356 6.663 7.573 1.00 95.19 96 TYR A O 1
ATOM 781 N N . SER A 1 97 ? 2.596 6.935 9.429 1.00 96.00 97 SER A N 1
ATOM 782 C CA . SER A 1 97 ? 3.901 6.712 8.805 1.00 96.00 97 SER A CA 1
ATOM 783 C C . SER A 1 97 ? 4.865 6.092 9.810 1.00 96.00 97 SER A C 1
ATOM 785 O O . SER A 1 97 ? 5.095 6.650 10.884 1.00 96.00 97 SER A O 1
ATOM 787 N N . TYR A 1 98 ? 5.466 4.961 9.438 1.00 96.31 98 TYR A N 1
ATOM 788 C CA . TYR A 1 98 ? 6.433 4.259 10.280 1.00 96.31 98 TYR A CA 1
ATOM 789 C C . TYR A 1 98 ? 7.735 5.057 10.473 1.00 96.31 98 TYR A C 1
ATOM 791 O O . TYR A 1 98 ? 8.335 4.987 11.540 1.00 96.31 98 TYR A O 1
ATOM 799 N N . CYS A 1 99 ? 8.124 5.895 9.502 1.00 95.81 99 CYS A N 1
ATOM 800 C CA . CYS A 1 99 ? 9.291 6.778 9.612 1.00 95.81 99 CYS A CA 1
ATOM 801 C C . CYS A 1 99 ? 9.167 7.823 10.734 1.00 95.81 99 CYS A C 1
ATOM 803 O O . CYS A 1 99 ? 10.173 8.377 11.173 1.00 95.81 99 CYS A O 1
ATOM 805 N N . TYR A 1 100 ? 7.941 8.120 11.180 1.00 96.25 100 TYR A N 1
ATOM 806 C CA . TYR A 1 100 ? 7.666 9.040 12.288 1.00 96.25 100 TYR A CA 1
ATOM 807 C C . TYR A 1 100 ? 7.163 8.311 13.551 1.00 96.25 100 TYR A C 1
ATOM 809 O O . TYR A 1 100 ? 6.792 8.960 14.533 1.00 96.25 100 TYR A O 1
ATOM 817 N N . ASP A 1 10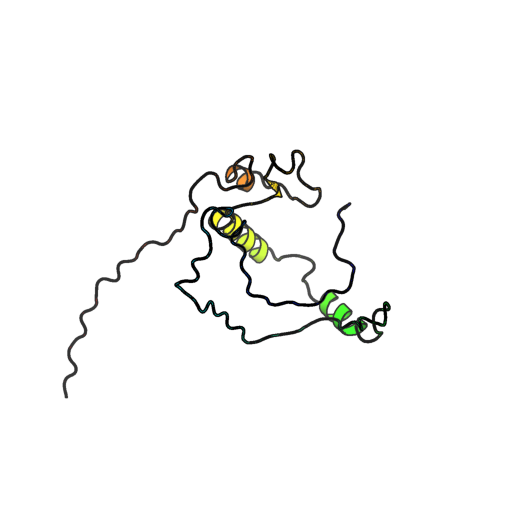1 ? 7.147 6.974 13.536 1.00 97.25 101 ASP A N 1
ATOM 818 C CA . ASP A 1 101 ? 6.766 6.126 14.664 1.00 97.25 101 ASP A CA 1
ATOM 819 C C . ASP A 1 101 ? 7.976 5.842 15.560 1.00 97.25 101 ASP A C 1
ATOM 821 O O . ASP A 1 101 ? 8.588 4.779 15.508 1.00 97.25 101 ASP A O 1
ATOM 825 N N . ASN A 1 102 ? 8.303 6.812 16.410 1.00 95.75 102 ASN A N 1
ATOM 826 C CA . ASN A 1 102 ? 9.398 6.717 17.376 1.00 95.75 102 ASN A CA 1
ATOM 827 C C . ASN A 1 102 ? 9.105 5.730 18.520 1.00 95.75 102 ASN A C 1
ATOM 829 O O . ASN A 1 102 ? 10.004 5.418 19.295 1.00 95.75 102 ASN A O 1
ATOM 833 N N . ILE A 1 103 ? 7.853 5.275 18.671 1.00 97.12 103 ILE A N 1
ATOM 834 C CA . ILE A 1 103 ? 7.507 4.225 19.639 1.00 97.12 103 ILE A CA 1
ATOM 835 C C . ILE A 1 103 ? 7.960 2.871 19.096 1.00 97.12 103 ILE A C 1
ATOM 837 O O . ILE A 1 103 ? 8.566 2.092 19.826 1.00 97.12 103 ILE A O 1
ATOM 841 N N . ARG A 1 104 ? 7.674 2.594 17.820 1.00 96.88 104 ARG A N 1
ATOM 842 C CA . ARG A 1 104 ? 8.076 1.341 17.173 1.00 96.88 104 ARG A CA 1
ATOM 843 C C . ARG A 1 104 ? 9.546 1.340 16.758 1.00 96.88 104 ARG A C 1
ATOM 845 O O . ARG A 1 104 ? 10.217 0.324 16.909 1.00 96.88 104 ARG A O 1
ATOM 852 N N . TYR A 1 105 ? 10.030 2.469 16.251 1.00 96.19 105 TYR A N 1
ATOM 853 C CA . TYR A 1 105 ? 11.391 2.656 15.760 1.00 96.19 105 TYR A CA 1
ATOM 854 C C . TYR A 1 105 ? 12.036 3.852 16.474 1.00 96.19 105 TYR A C 1
ATOM 856 O O . TYR A 1 105 ? 11.961 4.974 15.975 1.00 96.19 105 TYR A O 1
ATOM 864 N N . PRO A 1 106 ? 12.689 3.645 17.637 1.00 96.06 106 PRO A N 1
ATOM 865 C CA . PRO A 1 106 ? 13.333 4.732 18.383 1.00 96.06 106 PRO A CA 1
ATOM 866 C C . PRO A 1 106 ? 14.347 5.530 17.553 1.00 96.06 106 PRO A C 1
ATOM 868 O O . PRO A 1 106 ? 14.517 6.731 17.759 1.00 96.06 106 PRO A O 1
ATOM 871 N N . VAL A 1 107 ? 14.992 4.860 16.595 1.00 94.88 107 VAL A N 1
ATOM 872 C CA . VAL A 1 107 ? 15.799 5.467 15.536 1.00 94.88 107 VAL A CA 1
ATOM 873 C C . VAL A 1 107 ? 15.105 5.171 14.204 1.00 94.88 107 VAL A C 1
ATOM 875 O O . VAL A 1 107 ? 14.851 3.994 13.930 1.00 94.88 107 VAL A O 1
ATOM 878 N N . PRO A 1 108 ? 14.789 6.189 13.379 1.00 94.19 108 PRO A N 1
ATOM 879 C CA . PRO A 1 108 ? 14.169 5.964 12.081 1.00 94.19 108 PRO A CA 1
ATOM 880 C C . PRO A 1 108 ? 15.012 5.026 11.205 1.00 94.19 108 PRO A C 1
ATOM 882 O O . PRO A 1 108 ? 16.238 5.181 11.166 1.00 94.19 108 PRO A O 1
ATOM 885 N N . PRO A 1 109 ? 14.381 4.079 10.491 1.00 94.06 109 PRO A N 1
ATOM 886 C CA . PRO A 1 109 ? 15.073 3.225 9.534 1.00 94.06 109 PRO A CA 1
ATOM 887 C C . PRO A 1 109 ? 15.868 4.029 8.483 1.00 94.06 109 PRO A C 1
ATOM 889 O O . PRO A 1 109 ? 15.480 5.150 8.140 1.00 94.06 109 PRO A O 1
ATOM 892 N N . PRO A 1 110 ? 16.998 3.501 7.977 1.00 93.19 110 PRO A N 1
ATOM 893 C CA . PRO A 1 110 ? 17.955 4.258 7.161 1.00 93.19 110 PRO A CA 1
ATOM 894 C C . PRO A 1 110 ? 17.415 4.717 5.798 1.00 93.19 110 PRO A C 1
ATOM 896 O O . PRO A 1 110 ? 17.991 5.613 5.184 1.00 93.19 110 PRO A O 1
ATOM 899 N N . GLU A 1 111 ? 16.338 4.114 5.304 1.00 92.50 111 GLU A N 1
ATOM 900 C CA . GLU A 1 111 ? 15.644 4.511 4.078 1.00 92.50 111 GLU A CA 1
ATOM 901 C C . GLU A 1 111 ? 14.707 5.714 4.273 1.00 92.50 111 GLU A C 1
ATOM 903 O O . GLU A 1 111 ? 14.276 6.336 3.300 1.00 92.50 111 GLU A O 1
ATOM 908 N N . CYS A 1 112 ? 14.389 6.069 5.519 1.00 93.56 112 CYS A N 1
ATOM 909 C CA . CYS A 1 112 ? 13.481 7.166 5.816 1.00 93.56 112 CYS A CA 1
ATOM 910 C C . CYS A 1 112 ? 14.127 8.533 5.557 1.00 93.56 112 CYS A C 1
ATOM 912 O O . CYS A 1 112 ? 15.105 8.924 6.194 1.00 93.56 112 CYS A O 1
ATOM 91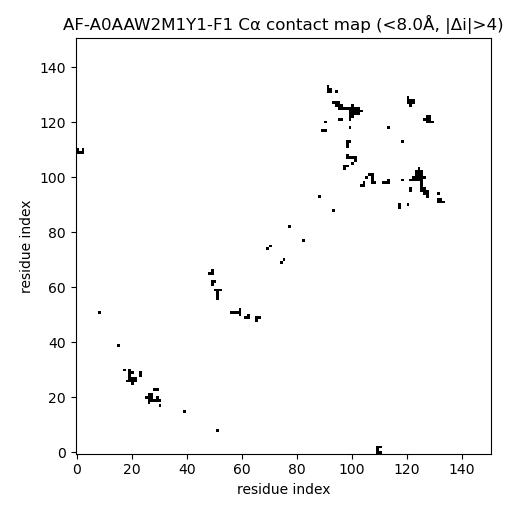4 N N . VAL A 1 113 ? 13.491 9.331 4.696 1.00 91.31 113 VAL A N 1
ATOM 915 C CA . VAL A 1 113 ? 13.806 10.755 4.521 1.00 91.31 113 VAL A CA 1
ATOM 916 C C . VAL A 1 113 ? 12.914 11.580 5.446 1.00 91.31 113 VAL A C 1
ATOM 918 O O . VAL A 1 113 ? 11.708 11.705 5.223 1.00 91.31 113 VAL A O 1
ATOM 921 N N . ILE A 1 114 ? 13.503 12.144 6.501 1.00 92.12 114 ILE A N 1
ATOM 922 C CA . ILE A 1 114 ? 12.769 12.911 7.514 1.00 92.12 114 ILE A CA 1
ATOM 923 C C . ILE A 1 114 ? 12.529 14.343 7.029 1.00 92.12 114 ILE A C 1
ATOM 925 O O . ILE A 1 114 ? 13.437 15.173 6.999 1.00 92.12 114 ILE A O 1
ATOM 929 N N . VAL A 1 115 ? 11.273 14.655 6.701 1.00 91.56 115 VAL A N 1
ATOM 930 C CA . VAL A 1 115 ? 10.839 16.010 6.345 1.00 91.56 115 VAL A CA 1
ATOM 931 C C . VAL A 1 115 ? 10.237 16.682 7.577 1.00 91.56 115 VAL A C 1
ATOM 933 O O . VAL A 1 115 ? 9.188 16.280 8.074 1.00 91.56 115 VAL A O 1
ATOM 936 N N . HIS A 1 116 ? 10.879 17.740 8.072 1.00 90.00 116 HIS A N 1
ATOM 937 C CA . HIS A 1 116 ? 10.477 18.416 9.312 1.00 90.00 116 HIS A CA 1
ATOM 938 C C . HIS A 1 116 ? 9.029 18.929 9.294 1.00 90.00 116 HIS A C 1
ATOM 940 O O . HIS A 1 116 ? 8.308 18.761 10.276 1.00 90.00 116 HIS A O 1
ATOM 946 N N . SER A 1 117 ? 8.580 19.510 8.176 1.00 88.31 117 SER A N 1
ATOM 947 C CA . SER A 1 117 ? 7.205 20.008 8.048 1.00 88.31 117 SER A CA 1
ATOM 948 C C . SER A 1 117 ? 6.168 18.887 8.139 1.00 88.31 117 SER A C 1
ATOM 950 O O . SER A 1 117 ? 5.126 19.075 8.758 1.00 88.31 117 SER A O 1
ATOM 952 N N . GLU A 1 118 ? 6.468 17.710 7.586 1.00 90.94 118 GLU A N 1
ATOM 953 C CA . GLU A 1 118 ? 5.597 16.539 7.692 1.00 90.94 118 GLU A CA 1
ATOM 954 C C . GLU A 1 118 ? 5.642 15.920 9.088 1.00 90.94 118 GLU A C 1
ATOM 956 O O . GLU A 1 118 ? 4.597 15.566 9.624 1.00 90.94 118 GLU A O 1
ATOM 961 N N . ARG A 1 119 ? 6.824 15.826 9.714 1.00 91.69 119 ARG A N 1
ATOM 962 C CA . ARG A 1 119 ? 6.991 15.265 11.066 1.00 91.69 119 ARG A CA 1
ATOM 963 C C . ARG A 1 119 ? 6.064 15.935 12.081 1.00 91.69 119 ARG A C 1
ATOM 965 O O . ARG A 1 119 ? 5.505 15.262 12.944 1.00 91.69 119 ARG A O 1
ATOM 972 N N . ASN A 1 120 ? 5.857 17.243 11.946 1.00 92.31 120 ASN A N 1
ATOM 973 C CA . ASN A 1 120 ? 4.978 18.021 12.820 1.00 92.31 120 ASN A CA 1
ATOM 974 C C . ASN A 1 120 ? 3.497 17.608 12.728 1.00 92.31 120 ASN A C 1
ATOM 976 O O . ASN A 1 120 ? 2.730 17.883 13.651 1.00 92.31 120 ASN A O 1
ATOM 980 N N . LEU A 1 121 ? 3.089 16.913 11.661 1.00 92.62 121 LEU A N 1
ATOM 981 C CA . LEU A 1 121 ? 1.736 16.377 11.504 1.00 92.62 121 LEU A CA 1
ATOM 982 C C . LEU A 1 121 ? 1.510 15.110 12.345 1.00 92.62 121 LEU A C 1
ATOM 984 O O . LEU A 1 121 ? 0.368 14.816 12.706 1.00 92.62 121 LEU A O 1
ATOM 988 N N . PHE A 1 122 ? 2.570 14.375 12.696 1.00 95.38 122 PHE A N 1
ATOM 989 C CA . PHE A 1 122 ? 2.483 13.054 13.323 1.00 95.38 122 PHE A CA 1
ATOM 990 C C . PHE A 1 122 ? 2.823 13.078 14.819 1.00 95.38 122 PHE A C 1
ATOM 992 O O . PHE A 1 122 ? 3.623 13.875 15.318 1.00 95.38 122 PHE A O 1
ATOM 999 N N . ARG A 1 123 ? 2.149 12.209 15.577 1.00 95.75 123 ARG A N 1
ATOM 1000 C CA . ARG A 1 123 ? 2.470 11.880 16.972 1.00 95.75 123 ARG A CA 1
ATOM 1001 C C . ARG A 1 123 ? 3.727 11.012 17.000 1.00 95.75 123 ARG A C 1
ATOM 1003 O O . ARG A 1 123 ? 4.123 10.459 15.982 1.00 95.75 123 ARG A O 1
ATOM 1010 N N . ASN A 1 124 ? 4.283 10.797 18.190 1.00 95.06 124 ASN A N 1
ATOM 1011 C CA . ASN A 1 124 ? 5.407 9.870 18.363 1.00 95.06 124 ASN A CA 1
ATOM 1012 C C . ASN A 1 124 ? 5.058 8.424 17.976 1.00 95.06 124 ASN A C 1
ATOM 1014 O O . ASN A 1 124 ? 5.960 7.656 17.695 1.00 95.06 124 ASN A O 1
ATOM 1018 N N . SER A 1 125 ? 3.773 8.062 17.943 1.00 95.12 125 SER A N 1
ATOM 1019 C CA . SER A 1 125 ? 3.291 6.763 17.462 1.00 95.12 125 SER A CA 1
ATOM 1020 C C . SER A 1 125 ? 3.175 6.668 15.936 1.00 95.12 125 SER A C 1
ATOM 1022 O O . SER A 1 125 ? 2.488 5.782 15.439 1.00 95.12 125 SER A O 1
ATOM 1024 N N . GLY A 1 126 ? 3.674 7.652 15.181 1.00 95.69 126 GLY A N 1
ATOM 1025 C CA . GLY A 1 126 ? 3.540 7.721 13.723 1.00 95.69 126 GLY A CA 1
ATOM 1026 C C . GLY A 1 126 ? 2.125 8.017 13.218 1.00 95.69 126 GLY A C 1
ATOM 1027 O O . GLY A 1 126 ? 1.947 8.258 12.030 1.00 95.69 126 GLY A O 1
ATOM 1028 N N . ARG A 1 127 ? 1.107 8.032 14.091 1.00 95.06 127 ARG A N 1
ATOM 1029 C CA . ARG A 1 127 ? -0.283 8.388 13.752 1.00 95.06 127 ARG A CA 1
ATOM 1030 C C . ARG A 1 127 ? -0.469 9.900 13.670 1.00 95.06 127 ARG A C 1
ATOM 1032 O O . ARG A 1 127 ? 0.149 10.647 14.428 1.00 95.06 127 ARG A O 1
ATOM 1039 N N . LEU A 1 128 ? -1.372 10.352 12.807 1.00 94.88 128 LEU A N 1
ATOM 1040 C CA . LEU A 1 128 ? -1.706 11.768 12.637 1.00 94.88 128 LEU A CA 1
ATOM 1041 C C . LEU A 1 128 ? -2.154 12.418 13.968 1.00 94.88 128 LEU A C 1
ATOM 1043 O O . LEU A 1 128 ? -2.893 11.828 14.762 1.00 94.88 128 LEU A O 1
ATOM 1047 N N . ARG A 1 129 ? -1.684 13.642 14.252 1.00 89.94 129 ARG A N 1
ATOM 1048 C CA . ARG A 1 129 ? -2.029 14.391 15.478 1.00 89.94 129 ARG A CA 1
ATOM 1049 C C . ARG A 1 129 ? -3.492 14.805 15.506 1.00 89.94 129 ARG A C 1
ATOM 1051 O O . ARG A 1 129 ? -4.166 14.556 16.509 1.00 89.94 129 ARG A O 1
ATOM 1058 N N . GLY A 1 130 ? -3.935 15.442 14.426 1.00 83.44 130 GLY A N 1
ATOM 1059 C CA . GLY A 1 130 ? -5.295 15.934 14.237 1.00 83.44 130 GLY A CA 1
ATOM 1060 C C . GLY A 1 130 ? -6.143 15.006 13.374 1.00 83.44 130 GLY A C 1
ATOM 1061 O O . GLY A 1 130 ? -5.681 13.969 12.905 1.00 83.44 130 GLY A O 1
ATOM 1062 N N . LYS A 1 131 ? -7.398 15.400 13.147 1.00 74.44 131 LYS A N 1
ATOM 1063 C CA . LYS A 1 131 ? -8.236 14.759 12.129 1.00 74.44 131 LYS A CA 1
ATOM 1064 C C . LYS A 1 131 ? -7.693 15.103 10.740 1.00 74.44 131 LYS A C 1
ATOM 1066 O O . LYS A 1 131 ? -7.214 16.220 10.530 1.00 74.44 131 LYS A O 1
ATOM 1071 N N . MET A 1 132 ? -7.794 14.163 9.801 1.00 75.62 132 MET A N 1
ATOM 1072 C CA . MET A 1 132 ? -7.532 14.443 8.388 1.00 75.62 132 MET A CA 1
ATOM 1073 C C . MET A 1 132 ? -8.409 15.616 7.948 1.00 75.62 132 MET A C 1
ATOM 1075 O O . MET A 1 132 ? -9.621 15.623 8.178 1.00 75.62 132 MET A O 1
ATOM 1079 N N . LYS A 1 133 ? -7.790 16.629 7.339 1.00 64.88 133 LYS A N 1
ATOM 1080 C CA . LYS A 1 133 ? -8.507 17.775 6.783 1.00 64.88 133 LYS A CA 1
ATOM 1081 C C . LYS A 1 133 ? -9.068 17.374 5.426 1.00 64.88 133 LYS A C 1
ATOM 1083 O O . LYS A 1 133 ? -8.506 17.712 4.385 1.00 64.88 133 LYS A O 1
ATOM 1088 N N . PHE A 1 134 ? -10.180 16.648 5.436 1.00 61.94 134 PHE A N 1
ATOM 1089 C CA . PHE A 1 134 ? -10.992 16.508 4.238 1.00 61.94 134 PHE A CA 1
ATOM 1090 C C . PHE A 1 134 ? -11.570 17.890 3.924 1.00 61.94 134 PHE A C 1
ATOM 1092 O O . PHE A 1 134 ? -12.558 18.311 4.519 1.00 61.94 134 PHE A O 1
ATOM 1099 N N . HIS A 1 135 ? -10.936 18.629 3.013 1.00 52.66 135 HIS A N 1
ATOM 1100 C CA . HIS A 1 135 ? -11.547 19.802 2.388 1.00 52.66 135 HIS A CA 1
ATOM 1101 C C . HIS A 1 135 ? -12.627 19.327 1.404 1.00 52.66 135 HIS A C 1
ATOM 1103 O O . HIS A 1 135 ? -12.510 19.498 0.198 1.00 52.66 135 HIS A O 1
ATOM 1109 N N . GLY A 1 136 ? -13.654 18.666 1.936 1.00 47.56 136 GLY A N 1
ATOM 1110 C CA . GLY A 1 136 ? -14.915 18.401 1.266 1.00 47.56 136 GLY A CA 1
ATOM 1111 C C . GLY A 1 136 ? -15.894 19.462 1.730 1.00 47.56 136 GLY A C 1
ATOM 1112 O O . GLY A 1 136 ? -16.644 19.248 2.678 1.00 47.56 136 GLY A O 1
ATOM 1113 N N . GLY A 1 137 ? -15.842 20.639 1.106 1.00 40.38 137 GLY A N 1
ATOM 1114 C CA . GLY A 1 137 ? -16.964 21.557 1.197 1.00 40.38 137 GLY A CA 1
ATOM 1115 C C . GLY A 1 137 ? -18.177 20.837 0.622 1.00 40.38 137 GLY A C 1
ATOM 1116 O O . GLY A 1 137 ? -18.187 20.501 -0.561 1.00 40.38 137 GLY A O 1
ATOM 1117 N N . HIS A 1 138 ? -19.180 20.570 1.454 1.00 44.88 138 HIS A N 1
ATOM 1118 C CA . HIS A 1 138 ? -20.522 20.290 0.970 1.00 44.88 138 HIS A CA 1
ATOM 1119 C C . HIS A 1 138 ? -20.993 21.538 0.214 1.00 44.88 138 HIS A C 1
ATOM 1121 O O . HIS A 1 138 ? -21.602 22.433 0.797 1.00 44.88 138 HIS A O 1
ATOM 1127 N N . HIS A 1 139 ? -20.708 21.624 -1.086 1.00 45.88 139 HIS A N 1
ATOM 1128 C CA . HIS A 1 139 ? -21.508 22.462 -1.963 1.00 45.88 139 HIS A CA 1
ATOM 1129 C C . HIS A 1 139 ? -22.881 21.806 -2.034 1.00 45.88 139 HIS A C 1
ATOM 1131 O O . HIS A 1 139 ? -23.122 20.861 -2.784 1.00 45.88 13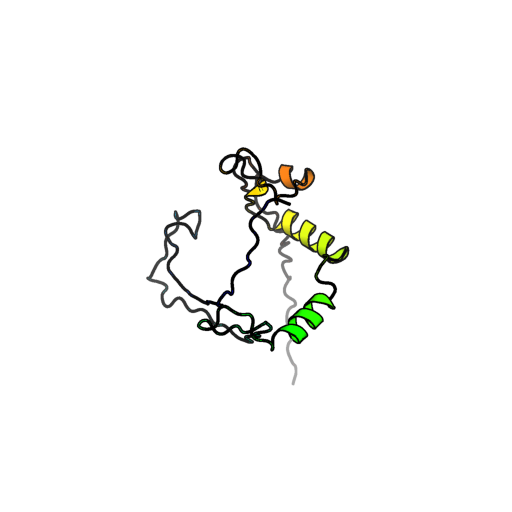9 HIS A O 1
ATOM 1137 N N . ARG A 1 140 ? -23.773 22.288 -1.170 1.00 41.19 140 ARG A N 1
ATOM 1138 C CA . ARG A 1 140 ? -25.208 22.077 -1.268 1.00 41.19 140 ARG A CA 1
ATOM 1139 C C . ARG A 1 140 ? -25.615 22.634 -2.634 1.00 41.19 140 ARG A C 1
ATOM 1141 O O . ARG A 1 140 ? -25.690 23.845 -2.804 1.00 41.19 140 ARG A O 1
ATOM 1148 N N . ARG A 1 141 ? -25.773 21.758 -3.631 1.00 43.78 141 ARG A N 1
ATOM 1149 C CA . ARG A 1 141 ? -26.451 22.093 -4.887 1.00 43.78 141 ARG A CA 1
ATOM 1150 C C . ARG A 1 141 ? -27.880 22.464 -4.495 1.00 43.78 141 ARG A C 1
ATOM 1152 O O . ARG A 1 141 ? -28.672 21.586 -4.164 1.00 43.78 141 ARG A O 1
ATOM 1159 N N . GLU A 1 142 ? -28.170 23.760 -4.432 1.00 41.31 142 GLU A N 1
ATOM 1160 C CA . GLU A 1 142 ? -29.544 24.246 -4.472 1.00 41.31 142 GLU A CA 1
ATOM 1161 C C . GLU A 1 142 ? -30.170 23.725 -5.764 1.00 41.31 142 GLU A C 1
ATOM 1163 O O . GLU A 1 142 ? -29.587 23.836 -6.845 1.00 41.31 142 GLU A O 1
ATOM 1168 N N . GLY A 1 143 ? -31.302 23.039 -5.614 1.00 43.34 143 GLY A N 1
ATOM 1169 C CA . GLY A 1 143 ? -31.998 22.393 -6.712 1.00 43.34 143 GLY A CA 1
ATOM 1170 C C . GLY A 1 143 ? -32.396 23.418 -7.763 1.00 43.34 143 GLY A C 1
ATOM 1171 O O . GLY A 1 143 ? -33.195 24.311 -7.494 1.00 43.34 143 GLY A O 1
ATOM 1172 N N . GLN A 1 144 ? -31.870 23.255 -8.973 1.00 44.78 144 GLN A N 1
ATOM 1173 C CA . GLN A 1 144 ? -32.524 23.786 -10.157 1.00 44.78 144 GLN A CA 1
ATOM 1174 C C . GLN A 1 144 ? -33.807 22.979 -10.349 1.00 44.78 144 GLN A C 1
ATOM 1176 O O . GLN A 1 144 ? -33.768 21.776 -10.606 1.00 44.78 144 GLN A O 1
ATOM 1181 N N . GLN A 1 145 ? -34.941 23.645 -10.136 1.00 42.53 145 GLN A N 1
ATOM 1182 C CA . GLN A 1 145 ? -36.254 23.156 -10.533 1.00 42.53 145 GLN A CA 1
ATOM 1183 C C . GLN A 1 145 ? -36.221 22.850 -12.032 1.00 42.53 145 GLN A C 1
ATOM 1185 O O . GLN A 1 145 ? -35.875 23.712 -12.839 1.00 42.53 145 GLN A O 1
ATOM 1190 N N . ALA A 1 146 ? -36.553 21.610 -12.386 1.00 45.19 146 ALA A N 1
ATOM 1191 C CA . ALA A 1 146 ? -36.812 21.231 -13.762 1.00 45.19 146 ALA A CA 1
ATOM 1192 C C . ALA A 1 146 ? -38.051 21.995 -14.252 1.00 45.19 146 ALA A C 1
ATOM 1194 O O . ALA A 1 146 ? -39.111 21.935 -13.625 1.00 45.19 146 ALA A O 1
ATOM 1195 N N . ALA A 1 147 ? -37.893 22.741 -15.344 1.00 43.59 147 ALA A N 1
ATOM 1196 C CA . ALA A 1 147 ? -39.009 23.294 -16.096 1.00 43.59 147 ALA A CA 1
ATOM 1197 C C . ALA A 1 147 ? -39.758 22.147 -16.808 1.00 43.59 147 ALA A C 1
ATOM 1199 O O . ALA A 1 147 ? -39.110 21.183 -17.222 1.00 43.59 147 ALA A O 1
ATOM 1200 N N . PRO A 1 148 ? -41.093 22.219 -16.936 1.00 40.47 148 PRO A N 1
ATOM 1201 C CA . PRO A 1 148 ? -41.872 21.174 -17.587 1.00 40.47 148 PRO A CA 1
ATOM 1202 C C . PRO A 1 148 ? -41.625 21.169 -19.101 1.00 40.47 148 PRO A C 1
ATOM 1204 O O . PRO A 1 148 ? -41.611 22.224 -19.736 1.00 40.47 148 PRO A O 1
ATOM 1207 N N . GLU A 1 149 ? -41.454 19.973 -19.662 1.00 40.62 149 GLU A N 1
ATOM 1208 C CA . GLU A 1 149 ? -41.554 19.724 -21.102 1.00 40.62 149 GLU A CA 1
ATOM 1209 C C . GLU A 1 149 ? -42.968 20.088 -21.583 1.00 40.62 149 GLU A C 1
ATOM 1211 O O . GLU A 1 149 ? -43.967 19.685 -20.979 1.00 40.62 149 GLU A O 1
ATOM 1216 N N . GLN A 1 150 ? -43.042 20.874 -22.658 1.00 41.25 150 GLN A N 1
ATOM 1217 C CA . GLN A 1 150 ? -44.249 21.071 -23.453 1.00 41.25 150 GLN A CA 1
ATOM 1218 C C . GLN A 1 150 ? -44.074 20.341 -24.787 1.00 41.25 150 GLN A C 1
ATOM 1220 O O . GLN A 1 150 ? -43.098 20.605 -25.483 1.00 41.25 150 GLN A O 1
ATOM 1225 N N . GLU A 1 151 ? -45.057 19.474 -25.049 1.00 37.47 151 GLU A N 1
ATOM 1226 C CA . GLU A 1 151 ? -45.542 18.886 -26.317 1.00 37.47 151 GLU A CA 1
ATOM 1227 C C . GLU A 1 151 ? -44.557 18.180 -27.266 1.00 37.47 151 GLU A C 1
ATOM 1229 O O . GLU A 1 151 ? -43.741 18.844 -27.941 1.00 37.47 151 GLU A O 1
#

Radius of gyration: 23.39 Å; Cα contacts (8 Å, |Δi|>4): 100; chains: 1; bounding box: 68×48×46 Å

Organism: NCBI:txid2727403

Foldseek 3Di:
DPDDDDDADDDDDDDDDWPLCQDPPGNPDGDDCVPDDPDDDDDDDDDQAQDDDPVDSDRPPVCPVSVVVVVVDPPVDQDPVSVVVVVVCLQAPPFFDPQQQCVVPVHGDPPDDDDPVSSVQADNRRGGPDPRPPPPDPPPPPDDDDDDDDD

Mean predicted aligned error: 10.54 Å

Sequence (151 aa):
MRGDYPSKPMSVYATIWDGSSWATDGGKVKVNYKYEPFVTEFRDLVLEGCIVDPTEQILSSNCTDNIAELMAKDYSNITSDGRKSMKWFREKYMYYSYCYDNIRYPVPPPECVIVHSERNLFRNSGRLRGKMKFHGGHHRREGQQAAPEQE

Secondary structure (DSSP, 8-state):
-------S-----------TTTTTGGGTS---GGG-------------S----TT--S--GGGHHHHHHHHHSS-SS--HHHHHHHHHHHHHH--EEEEEETTT-SS--TT----HHHHTTB-TEEEBSS--------------PPPPP--